Protein AF-A0A529M9H0-F1 (afdb_monomer_lite)

pLDDT: mean 87.17, std 10.62, range [46.75, 96.44]

Structure (mmCIF, N/CA/C/O backbone):
data_AF-A0A529M9H0-F1
#
_entry.id   AF-A0A529M9H0-F1
#
loop_
_atom_site.group_PDB
_atom_site.id
_atom_site.type_symbol
_atom_site.label_atom_id
_atom_site.label_alt_id
_atom_site.label_comp_id
_atom_site.label_asym_id
_atom_site.label_entity_id
_atom_site.label_seq_id
_atom_site.pdbx_PDB_ins_code
_atom_site.Cartn_x
_atom_site.Cartn_y
_atom_site.Cartn_z
_atom_site.occupancy
_atom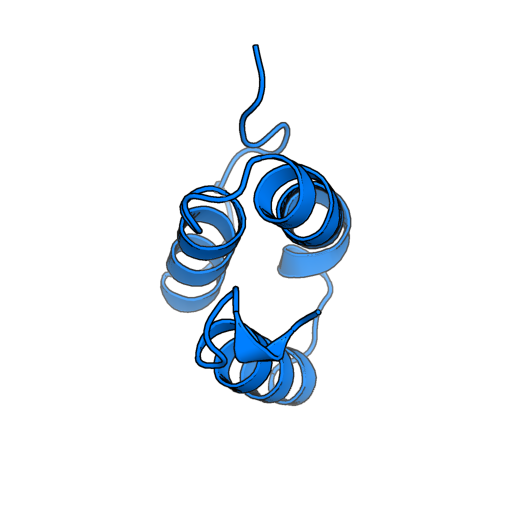_site.B_iso_or_equiv
_atom_site.auth_seq_id
_atom_site.auth_comp_id
_atom_site.auth_asym_id
_atom_site.auth_atom_id
_atom_site.pdbx_PDB_model_num
ATOM 1 N N . MET A 1 1 ? 8.550 16.412 -1.371 1.00 46.75 1 MET A N 1
ATOM 2 C CA . MET A 1 1 ? 8.546 15.316 -0.383 1.00 46.75 1 MET A CA 1
ATOM 3 C C . MET A 1 1 ? 7.650 14.235 -0.937 1.00 46.75 1 MET A C 1
ATOM 5 O O . MET A 1 1 ? 6.456 14.468 -1.036 1.00 46.75 1 MET A O 1
ATOM 9 N N . THR A 1 2 ? 8.220 13.133 -1.404 1.00 55.09 2 THR A N 1
ATOM 10 C CA . THR A 1 2 ? 7.459 11.935 -1.783 1.00 55.09 2 THR A CA 1
ATOM 11 C C . THR A 1 2 ? 7.486 10.979 -0.602 1.00 55.09 2 THR A C 1
ATOM 13 O O . THR A 1 2 ? 8.546 10.769 -0.017 1.00 55.09 2 THR A O 1
ATOM 16 N N . GLY A 1 3 ? 6.316 10.484 -0.225 1.00 69.75 3 GLY A N 1
ATOM 17 C CA . GLY A 1 3 ? 6.080 9.640 0.935 1.00 69.75 3 GLY A CA 1
ATOM 18 C C . GLY A 1 3 ? 4.587 9.616 1.245 1.00 69.75 3 GLY A C 1
ATOM 19 O O . GLY A 1 3 ? 3.844 10.472 0.762 1.00 69.75 3 GLY A O 1
ATOM 20 N N . THR A 1 4 ? 4.180 8.634 2.042 1.00 75.69 4 THR A N 1
ATOM 21 C CA . THR A 1 4 ? 2.813 8.450 2.536 1.00 75.69 4 THR A CA 1
ATOM 22 C C . THR A 1 4 ? 2.170 9.773 2.963 1.00 75.69 4 THR A C 1
ATOM 24 O O . THR A 1 4 ? 2.667 10.459 3.858 1.00 75.69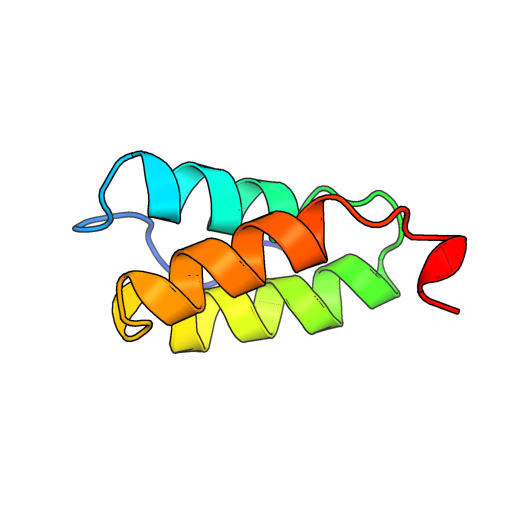 4 THR A O 1
ATOM 27 N N . GLN A 1 5 ? 1.044 10.115 2.341 1.00 78.25 5 GLN A N 1
ATOM 28 C CA . GLN A 1 5 ? 0.216 11.272 2.691 1.00 78.25 5 GLN A CA 1
ATOM 29 C C . GLN A 1 5 ? -0.796 10.944 3.800 1.00 78.25 5 GLN A C 1
ATOM 31 O O . GLN A 1 5 ? -1.373 11.852 4.401 1.00 78.25 5 GLN A O 1
ATOM 36 N N . ARG A 1 6 ? -1.006 9.655 4.102 1.00 84.50 6 ARG A N 1
ATOM 37 C CA . ARG A 1 6 ? -1.974 9.178 5.097 1.00 84.50 6 ARG A CA 1
ATOM 38 C C . ARG A 1 6 ? -1.328 8.739 6.414 1.00 84.50 6 ARG A C 1
ATOM 40 O O . ARG A 1 6 ? -0.403 7.940 6.441 1.00 84.50 6 ARG A O 1
ATOM 47 N N . SER A 1 7 ? -1.894 9.150 7.550 1.00 76.88 7 SER A N 1
ATOM 48 C CA . SER A 1 7 ? -1.499 8.572 8.844 1.00 76.88 7 SER A CA 1
ATOM 49 C C . SER A 1 7 ? -1.829 7.075 8.908 1.00 76.88 7 SER A C 1
ATOM 51 O O . SER A 1 7 ? -2.928 6.649 8.557 1.00 76.88 7 SER A O 1
ATOM 53 N N . SER A 1 8 ? -0.892 6.278 9.420 1.00 78.19 8 SER A N 1
ATOM 54 C CA . SER A 1 8 ? -1.077 4.837 9.652 1.00 78.19 8 SER A CA 1
ATOM 55 C C . SER A 1 8 ? -1.979 4.507 10.857 1.00 78.19 8 SER A C 1
ATOM 57 O O . SER A 1 8 ? -2.147 3.344 11.227 1.00 78.19 8 SE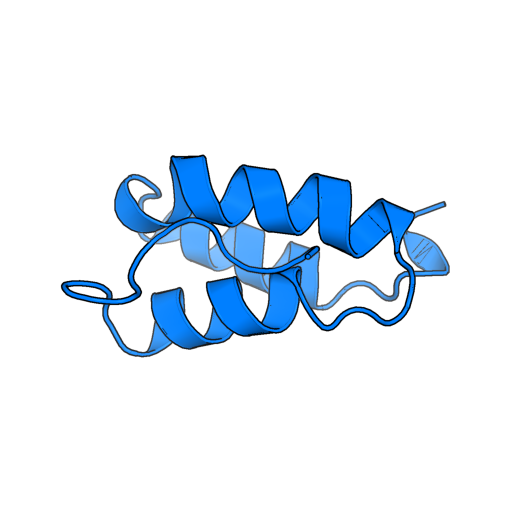R A O 1
ATOM 59 N N . GLU A 1 9 ? -2.540 5.531 11.494 1.00 80.06 9 GLU A N 1
ATOM 60 C CA . GLU A 1 9 ? -3.408 5.436 12.660 1.00 80.06 9 GLU A CA 1
ATOM 61 C C . GLU A 1 9 ? -4.720 4.702 12.331 1.00 80.06 9 GLU A C 1
ATOM 63 O O . GLU A 1 9 ? -5.345 4.932 11.297 1.00 80.06 9 GLU A O 1
ATOM 68 N N . GLY A 1 10 ? -5.112 3.757 13.191 1.00 82.81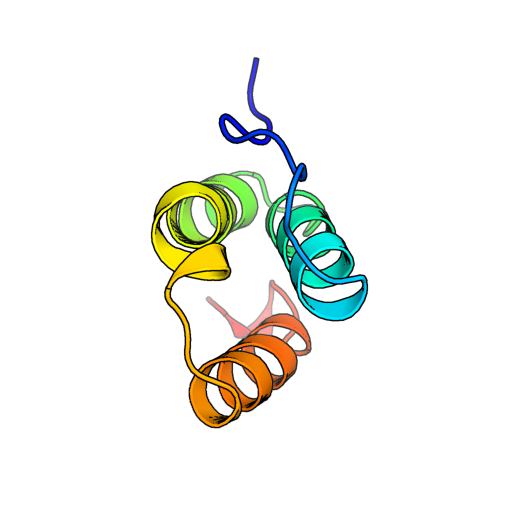 10 GLY A N 1
ATOM 69 C CA . GLY A 1 10 ? -6.276 2.889 12.972 1.00 82.81 10 GLY A CA 1
ATOM 70 C C . GLY A 1 10 ? -6.049 1.718 12.006 1.00 82.81 10 GLY A C 1
ATOM 71 O O . GLY A 1 10 ? -6.899 0.833 11.930 1.00 82.81 10 GLY A O 1
ATOM 72 N N . LEU A 1 11 ? -4.905 1.652 11.314 1.00 88.75 11 LEU A N 1
ATOM 73 C CA . LEU A 1 11 ? -4.541 0.488 10.508 1.00 88.75 11 LEU A CA 1
ATOM 74 C C . LEU A 1 11 ? -3.973 -0.627 11.392 1.00 88.75 11 LEU A C 1
ATOM 76 O O . LEU A 1 11 ? -3.083 -0.419 12.228 1.00 88.75 11 LEU A O 1
ATOM 80 N N . ASP A 1 12 ? -4.431 -1.851 11.156 1.00 92.25 12 ASP A N 1
ATOM 81 C CA . ASP A 1 12 ? -3.814 -3.027 11.751 1.00 92.25 12 ASP A CA 1
ATOM 82 C C . ASP A 1 12 ? -2.371 -3.215 11.242 1.00 92.25 12 ASP A C 1
ATOM 84 O O . ASP A 1 12 ? -1.903 -2.578 10.292 1.00 92.25 12 ASP A O 1
ATOM 88 N N . VAL A 1 13 ? -1.623 -4.092 11.910 1.00 92.81 13 VAL A N 1
ATOM 89 C CA . VAL A 1 13 ? -0.196 -4.312 11.628 1.00 92.81 13 VAL A CA 1
ATOM 90 C C . VAL A 1 13 ? 0.052 -4.721 10.172 1.00 92.81 13 VAL A C 1
ATOM 92 O O . VAL A 1 13 ? 1.071 -4.325 9.605 1.00 92.81 13 VAL A O 1
ATOM 95 N N . ARG A 1 14 ? -0.856 -5.486 9.559 1.00 93.06 14 ARG A N 1
ATOM 96 C CA . ARG A 1 14 ? -0.717 -5.969 8.183 1.00 93.06 14 ARG A CA 1
ATOM 97 C C . ARG A 1 14 ? -0.825 -4.805 7.207 1.00 93.06 14 ARG A C 1
ATOM 99 O O . ARG A 1 14 ? 0.116 -4.549 6.463 1.00 93.06 14 ARG A O 1
ATOM 106 N N . ARG A 1 15 ? -1.895 -4.012 7.308 1.00 94.31 15 ARG A N 1
ATOM 107 C CA . ARG A 1 15 ? -2.104 -2.816 6.473 1.00 94.31 15 ARG A CA 1
ATOM 108 C C . ARG A 1 15 ? -0.965 -1.804 6.590 1.00 94.31 15 ARG A C 1
ATOM 110 O O . ARG A 1 15 ? -0.518 -1.272 5.578 1.00 94.31 15 ARG A O 1
ATOM 117 N N . ARG A 1 16 ? -0.426 -1.591 7.796 1.00 93.00 16 ARG A N 1
ATOM 118 C CA . ARG A 1 16 ? 0.734 -0.700 8.003 1.00 93.00 16 ARG A CA 1
ATOM 119 C C . ARG A 1 16 ? 1.993 -1.179 7.289 1.00 93.00 16 ARG A C 1
ATOM 121 O O . ARG A 1 16 ? 2.704 -0.368 6.701 1.00 93.00 16 ARG A O 1
ATOM 128 N N . LYS A 1 17 ? 2.268 -2.486 7.321 1.00 93.19 17 LYS A N 1
ATOM 129 C CA . LYS A 1 17 ? 3.402 -3.071 6.592 1.00 93.19 17 LYS A CA 1
ATOM 130 C C . LYS A 1 17 ? 3.242 -2.912 5.084 1.00 93.19 17 LYS A C 1
ATOM 132 O O . LYS A 1 17 ? 4.227 -2.625 4.413 1.00 93.19 17 LYS A O 1
ATOM 137 N N . LEU A 1 18 ? 2.026 -3.079 4.566 1.00 94.31 18 LEU A N 1
ATOM 138 C CA . LEU A 1 18 ? 1.751 -2.920 3.138 1.00 94.31 18 LEU A CA 1
ATOM 139 C C . LEU A 1 18 ? 1.928 -1.478 2.700 1.00 94.31 18 LEU A C 1
ATOM 141 O O . LEU A 1 18 ? 2.697 -1.241 1.781 1.00 94.31 18 LEU A O 1
ATOM 145 N N . LEU A 1 19 ? 1.341 -0.528 3.430 1.00 93.50 19 LEU A N 1
ATOM 146 C CA . LEU A 1 19 ? 1.528 0.898 3.175 1.00 93.50 19 LEU A CA 1
ATOM 147 C C . LEU A 1 19 ? 3.014 1.276 3.125 1.00 93.50 19 LEU A C 1
ATOM 149 O O . LEU A 1 19 ? 3.446 1.960 2.205 1.00 93.50 19 LEU A O 1
ATOM 153 N N . PHE A 1 20 ? 3.815 0.777 4.070 1.00 91.94 20 PHE A N 1
ATOM 154 C CA . PHE A 1 20 ? 5.261 0.984 4.045 1.00 91.94 20 PHE A CA 1
ATOM 155 C C . PHE A 1 20 ? 5.907 0.371 2.794 1.00 91.94 20 PHE A C 1
ATOM 157 O O . PHE A 1 20 ? 6.631 1.067 2.086 1.00 91.94 20 PHE A O 1
ATOM 164 N N . ARG A 1 21 ? 5.631 -0.903 2.487 1.00 92.25 21 ARG A N 1
ATOM 165 C CA . ARG A 1 21 ? 6.197 -1.594 1.314 1.00 92.25 21 ARG A CA 1
ATOM 166 C C . ARG A 1 21 ? 5.846 -0.901 -0.002 1.00 92.25 21 ARG A C 1
ATOM 168 O O . ARG A 1 21 ? 6.688 -0.881 -0.889 1.00 92.25 21 ARG A O 1
ATOM 175 N N . SER A 1 22 ? 4.660 -0.312 -0.120 1.00 93.31 22 SER A N 1
ATOM 176 C CA . SER A 1 22 ? 4.217 0.402 -1.324 1.00 93.31 22 SER A CA 1
ATOM 177 C C . SER A 1 22 ? 5.020 1.666 -1.633 1.00 93.31 22 SER A C 1
ATOM 179 O O . SER A 1 22 ? 5.017 2.098 -2.777 1.00 93.31 22 SER A O 1
ATOM 181 N N . TRP A 1 23 ? 5.701 2.239 -0.636 1.00 92.25 23 TRP A N 1
ATOM 182 C CA . TRP A 1 23 ? 6.549 3.432 -0.767 1.00 92.25 23 TRP A CA 1
ATOM 183 C C . TRP A 1 23 ? 8.060 3.128 -0.725 1.00 92.25 23 TRP A C 1
ATOM 185 O O . TRP A 1 23 ? 8.863 4.059 -0.724 1.00 92.25 23 TRP A O 1
ATOM 195 N N . HIS A 1 24 ? 8.453 1.852 -0.615 1.00 90.81 24 HIS A N 1
ATOM 196 C CA . HIS A 1 24 ? 9.850 1.416 -0.461 1.00 90.81 24 HIS A CA 1
ATOM 197 C C . HIS A 1 24 ? 10.225 0.343 -1.486 1.00 90.81 24 HIS A C 1
ATOM 199 O O . HIS A 1 24 ? 10.826 -0.678 -1.143 1.00 90.81 24 HIS A O 1
ATOM 205 N N . ARG A 1 25 ? 9.842 0.554 -2.744 1.00 87.19 25 ARG A N 1
ATOM 206 C CA . ARG A 1 25 ? 10.070 -0.400 -3.831 1.00 87.19 25 ARG A CA 1
ATOM 207 C C . ARG A 1 25 ? 11.367 -0.152 -4.596 1.00 87.19 25 ARG A C 1
ATOM 209 O O . ARG A 1 25 ? 11.942 -1.078 -5.155 1.00 87.19 25 ARG A O 1
ATOM 216 N N . GLY A 1 26 ? 11.920 1.055 -4.489 1.00 84.38 26 GLY A N 1
ATOM 217 C CA . GLY A 1 26 ? 13.240 1.398 -5.026 1.00 84.38 26 GLY A CA 1
ATOM 218 C C . GLY A 1 26 ? 13.184 2.013 -6.423 1.00 84.38 26 GLY A C 1
ATOM 219 O O . GLY A 1 26 ? 14.126 2.709 -6.805 1.00 84.38 26 GLY A O 1
ATOM 220 N N . MET A 1 27 ? 12.068 1.849 -7.142 1.00 88.50 27 MET A N 1
ATOM 221 C CA . MET A 1 27 ? 11.727 2.640 -8.322 1.00 88.50 27 MET A CA 1
ATOM 222 C C . MET A 1 27 ? 10.706 3.724 -7.967 1.00 88.50 27 MET A C 1
ATOM 224 O O . MET A 1 27 ? 9.592 3.442 -7.527 1.00 88.50 27 MET A O 1
ATOM 228 N N . ARG A 1 28 ? 11.065 4.986 -8.223 1.00 87.62 28 ARG A N 1
ATOM 229 C CA . ARG A 1 28 ? 10.240 6.142 -7.849 1.00 87.62 28 ARG A CA 1
ATOM 230 C C . ARG A 1 28 ? 8.878 6.148 -8.545 1.00 87.62 28 ARG A C 1
ATOM 232 O O . ARG A 1 28 ? 7.900 6.572 -7.934 1.00 87.62 28 ARG A O 1
ATOM 239 N N . GLU A 1 29 ? 8.802 5.722 -9.804 1.00 89.62 29 GLU A N 1
ATOM 240 C CA . GLU A 1 29 ? 7.533 5.595 -10.526 1.00 89.62 29 GLU A CA 1
ATOM 241 C C . GLU A 1 29 ? 6.603 4.581 -9.849 1.00 89.62 29 GLU A C 1
ATOM 243 O O . GLU A 1 29 ? 5.431 4.883 -9.621 1.00 89.62 29 GLU A O 1
ATOM 248 N N . MET A 1 30 ? 7.137 3.419 -9.460 1.00 89.44 30 MET A N 1
ATOM 249 C CA . MET A 1 30 ? 6.378 2.377 -8.764 1.00 89.44 30 MET A CA 1
ATOM 250 C C . MET A 1 30 ? 5.920 2.838 -7.382 1.00 89.44 30 MET A C 1
ATOM 252 O O . MET A 1 30 ? 4.755 2.641 -7.036 1.00 89.44 30 MET A O 1
ATOM 256 N N . ASP A 1 31 ? 6.796 3.514 -6.635 1.00 90.31 31 ASP A N 1
ATOM 257 C CA . ASP A 1 31 ? 6.454 4.102 -5.337 1.00 90.31 31 ASP A CA 1
ATOM 258 C C . ASP A 1 31 ? 5.322 5.130 -5.468 1.00 90.31 31 ASP A C 1
ATOM 260 O O . ASP A 1 31 ? 4.421 5.178 -4.637 1.00 90.31 31 ASP A O 1
ATOM 264 N N . LEU A 1 32 ? 5.320 5.946 -6.527 1.00 91.31 32 LEU A N 1
ATOM 265 C CA . LEU A 1 32 ? 4.247 6.911 -6.768 1.00 91.31 32 LEU A CA 1
ATOM 266 C C . LEU A 1 32 ? 2.920 6.224 -7.102 1.00 91.31 32 LEU A C 1
ATOM 268 O O . LEU A 1 32 ? 1.892 6.605 -6.545 1.00 91.31 32 LEU A O 1
ATOM 272 N N . ILE A 1 33 ? 2.928 5.225 -7.985 1.00 90.88 33 ILE A N 1
ATOM 273 C CA . ILE A 1 33 ? 1.709 4.521 -8.407 1.00 90.88 33 ILE A CA 1
ATOM 274 C C . ILE A 1 33 ? 1.117 3.733 -7.233 1.00 90.88 33 ILE A C 1
ATOM 276 O O . ILE A 1 33 ? -0.039 3.936 -6.856 1.00 90.88 33 ILE A O 1
ATOM 280 N N . LEU A 1 34 ? 1.912 2.847 -6.632 1.00 92.62 34 LEU A N 1
ATOM 281 C CA . LEU A 1 34 ? 1.445 1.946 -5.582 1.00 92.62 34 LEU A CA 1
ATOM 282 C C . LEU A 1 34 ? 1.284 2.660 -4.244 1.00 92.62 34 LEU A C 1
ATOM 284 O O . LEU A 1 34 ? 0.356 2.345 -3.499 1.00 92.62 34 LEU A O 1
ATOM 288 N N . GLY A 1 35 ? 2.148 3.625 -3.943 1.00 92.75 35 GLY A N 1
ATOM 289 C CA . GLY A 1 35 ? 2.070 4.425 -2.730 1.00 92.75 35 GLY A CA 1
ATOM 290 C C . GLY A 1 35 ? 0.830 5.314 -2.685 1.00 92.75 35 GLY A C 1
ATOM 291 O O . GLY A 1 35 ? 0.143 5.330 -1.664 1.00 92.75 35 GLY A O 1
ATOM 292 N N . CYS A 1 36 ? 0.476 5.985 -3.791 1.00 93.12 36 CYS A N 1
ATOM 293 C CA . CYS A 1 36 ? -0.757 6.781 -3.849 1.00 93.12 36 CYS A CA 1
ATOM 294 C C . CYS A 1 36 ? -2.009 5.900 -3.740 1.00 93.12 36 CYS A C 1
ATOM 296 O O . CYS A 1 36 ? -2.958 6.269 -3.048 1.00 93.12 36 CYS A O 1
ATOM 298 N N . PHE A 1 37 ? -2.005 4.724 -4.378 1.00 93.69 37 PHE A N 1
ATOM 299 C CA . PHE A 1 37 ? -3.091 3.753 -4.230 1.00 93.69 37 PHE A CA 1
ATOM 300 C C . PHE A 1 37 ? -3.235 3.285 -2.777 1.00 93.69 37 PHE A C 1
ATOM 302 O O . PHE A 1 37 ? -4.336 3.297 -2.231 1.00 93.69 37 PHE A O 1
ATOM 309 N N . ALA A 1 38 ? -2.126 2.923 -2.123 1.00 94.38 38 ALA A N 1
ATOM 310 C CA . ALA A 1 38 ? -2.144 2.498 -0.729 1.00 94.38 38 ALA A CA 1
ATOM 311 C C . ALA A 1 38 ? -2.657 3.610 0.198 1.00 94.38 38 ALA A C 1
ATOM 313 O O . ALA A 1 38 ? -3.473 3.339 1.074 1.00 94.38 38 ALA A O 1
ATOM 314 N N . ASP A 1 39 ? -2.237 4.861 -0.001 1.00 93.25 39 ASP A N 1
ATOM 315 C CA . ASP A 1 39 ? -2.726 5.990 0.798 1.00 93.25 39 ASP A CA 1
ATOM 316 C C . ASP A 1 39 ? -4.255 6.141 0.715 1.00 93.25 39 ASP A C 1
ATOM 318 O O . ASP A 1 39 ? -4.918 6.352 1.738 1.00 93.25 39 ASP A O 1
ATOM 322 N N . ALA A 1 40 ? -4.823 6.004 -0.485 1.00 92.94 40 ALA A N 1
ATOM 323 C CA . ALA A 1 40 ? -6.259 6.136 -0.705 1.00 92.94 40 ALA A CA 1
ATOM 324 C C . ALA A 1 40 ? -7.042 4.926 -0.166 1.00 92.94 40 ALA A C 1
ATOM 326 O O . ALA A 1 40 ? -7.955 5.087 0.649 1.00 92.94 40 ALA A O 1
ATOM 327 N N . GLU A 1 41 ? -6.641 3.715 -0.553 1.00 94.31 41 GLU A N 1
ATOM 328 C CA . GLU A 1 41 ? -7.514 2.541 -0.482 1.00 94.31 41 GLU A CA 1
ATOM 329 C C . GLU A 1 41 ? -7.180 1.565 0.656 1.00 94.31 41 GLU A C 1
ATOM 331 O O . GLU A 1 41 ? -8.061 0.820 1.078 1.00 94.31 41 GLU A O 1
ATOM 336 N N . ILE A 1 42 ? -5.966 1.568 1.237 1.00 93.50 42 ILE A N 1
ATOM 337 C CA . ILE A 1 42 ? -5.514 0.495 2.161 1.00 93.50 42 ILE A CA 1
ATOM 338 C C . ILE A 1 42 ? -6.444 0.275 3.366 1.00 93.50 42 ILE A C 1
ATOM 340 O O . ILE A 1 42 ? -6.559 -0.839 3.878 1.00 93.50 42 ILE A O 1
ATOM 344 N N . GLY A 1 43 ? -7.114 1.334 3.831 1.00 92.38 43 GLY A N 1
ATOM 345 C CA . GLY A 1 43 ? -8.074 1.268 4.934 1.00 92.38 43 GLY A CA 1
ATOM 346 C C . GLY A 1 43 ? -9.457 0.737 4.541 1.00 92.38 43 GLY A C 1
ATOM 347 O O . GLY A 1 43 ? -10.187 0.289 5.419 1.00 92.38 43 GLY A O 1
ATOM 348 N N . ALA A 1 44 ? -9.809 0.792 3.255 1.00 92.81 44 ALA A N 1
ATOM 349 C CA . ALA A 1 44 ? -11.086 0.338 2.709 1.00 92.81 44 ALA A CA 1
ATOM 350 C C . ALA A 1 44 ? -11.020 -1.087 2.138 1.00 92.81 44 ALA A C 1
ATOM 352 O O . ALA A 1 44 ? -12.053 -1.752 2.083 1.00 92.81 44 ALA A O 1
ATOM 353 N N . LEU A 1 45 ? -9.825 -1.572 1.773 1.00 94.31 45 LEU A N 1
ATOM 354 C CA . LEU A 1 45 ? -9.645 -2.929 1.253 1.00 94.31 45 LEU A CA 1
ATOM 355 C C . LEU A 1 45 ? -10.167 -3.986 2.234 1.00 94.31 45 LEU A C 1
ATOM 357 O O . LEU A 1 45 ? -9.855 -3.974 3.432 1.00 94.31 45 LEU A O 1
ATOM 361 N N . THR A 1 46 ? -10.921 -4.935 1.699 1.00 95.38 46 THR A N 1
ATOM 362 C CA . THR A 1 46 ? -11.383 -6.145 2.382 1.00 95.38 46 THR A CA 1
ATOM 363 C C . THR A 1 46 ? -10.223 -7.101 2.679 1.00 95.38 46 THR A C 1
ATOM 365 O O . THR A 1 46 ? -9.097 -6.907 2.226 1.00 95.38 46 THR A O 1
ATOM 368 N N . GLY A 1 47 ? -10.472 -8.150 3.471 1.00 93.94 47 GLY A N 1
ATOM 369 C CA . GLY A 1 47 ? -9.445 -9.155 3.780 1.00 93.94 47 GLY A CA 1
ATOM 370 C C . GLY A 1 47 ? -8.864 -9.816 2.525 1.00 93.94 47 GLY A C 1
ATOM 371 O O . GLY A 1 47 ? -7.647 -9.877 2.380 1.00 93.94 47 GLY A O 1
ATOM 372 N N . ASP A 1 48 ? -9.729 -10.213 1.593 1.00 96.44 48 ASP A N 1
ATOM 373 C CA . ASP A 1 48 ? -9.321 -10.872 0.348 1.00 96.44 48 ASP A CA 1
ATOM 374 C C . ASP A 1 48 ? -8.544 -9.922 -0.576 1.00 96.44 48 ASP A C 1
ATOM 376 O O . ASP A 1 48 ? -7.566 -10.318 -1.210 1.00 96.44 48 ASP A O 1
ATOM 380 N N . GLU A 1 49 ? -8.931 -8.646 -0.635 1.00 95.81 49 GLU A N 1
ATOM 381 C CA . GLU A 1 49 ? -8.199 -7.633 -1.405 1.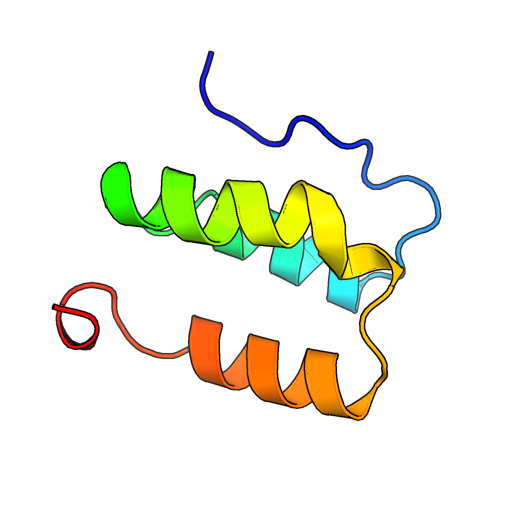00 95.81 49 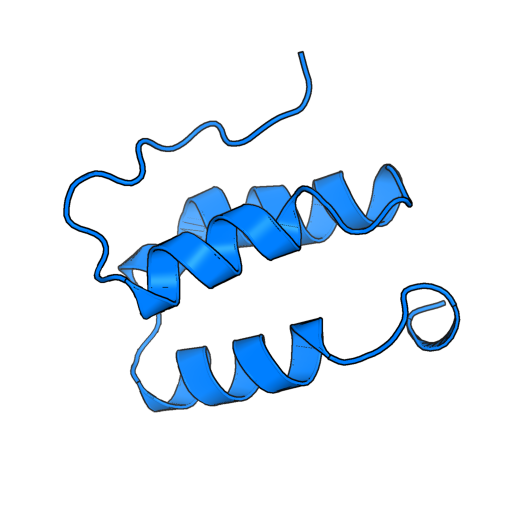GLU A CA 1
ATOM 382 C C . GLU A 1 49 ? -6.833 -7.329 -0.786 1.00 95.81 49 GLU A C 1
ATOM 384 O O . GLU A 1 49 ? -5.862 -7.121 -1.510 1.00 95.81 49 GLU A O 1
ATOM 389 N N . ILE A 1 50 ? -6.721 -7.360 0.545 1.00 96.06 50 ILE A N 1
ATOM 390 C CA . ILE A 1 50 ? -5.431 -7.268 1.235 1.00 96.06 50 ILE A CA 1
ATOM 391 C C . ILE A 1 50 ? -4.534 -8.462 0.881 1.00 96.06 50 ILE A C 1
ATOM 393 O O . ILE A 1 50 ? -3.345 -8.262 0.634 1.00 96.06 50 ILE A O 1
ATOM 397 N N . ASP A 1 51 ? -5.081 -9.677 0.800 1.00 95.75 51 ASP A N 1
ATOM 398 C CA . ASP A 1 51 ? -4.327 -10.864 0.373 1.00 95.75 51 ASP A CA 1
ATOM 399 C C . ASP A 1 51 ? -3.825 -10.727 -1.074 1.00 95.75 51 ASP A C 1
ATOM 401 O O . ASP A 1 51 ? -2.687 -11.083 -1.388 1.00 95.75 51 ASP A O 1
ATOM 405 N N . GLN A 1 52 ? -4.662 -10.199 -1.971 1.00 95.19 52 GLN A N 1
ATOM 406 C CA . GLN A 1 52 ? -4.272 -9.927 -3.356 1.00 95.19 52 GLN A CA 1
ATOM 407 C C . GLN A 1 52 ? -3.196 -8.842 -3.432 1.00 95.19 52 GLN A C 1
ATOM 409 O O . GLN A 1 52 ? -2.218 -8.995 -4.165 1.00 95.19 52 GLN A O 1
ATOM 414 N N . TYR A 1 53 ? -3.347 -7.775 -2.648 1.00 95.31 53 TYR A N 1
ATOM 415 C CA . TYR A 1 53 ? -2.389 -6.680 -2.595 1.00 95.31 53 TYR A CA 1
ATOM 416 C C . TYR A 1 53 ? -1.030 -7.127 -2.045 1.00 95.31 53 TYR A C 1
ATOM 418 O O . TYR A 1 53 ? 0.012 -6.697 -2.533 1.00 95.31 53 TYR A O 1
ATOM 426 N N . GLU A 1 54 ? -1.013 -8.047 -1.081 1.00 94.12 54 GLU A N 1
ATOM 427 C CA . GLU A 1 54 ? 0.221 -8.674 -0.606 1.00 94.12 54 GLU A CA 1
ATOM 428 C C . GLU A 1 54 ? 0.978 -9.397 -1.713 1.00 94.12 54 GLU A C 1
ATOM 430 O O . GLU A 1 54 ? 2.164 -9.128 -1.904 1.00 94.12 54 GLU A O 1
ATOM 435 N N . ARG A 1 55 ? 0.287 -10.253 -2.475 1.00 93.38 55 ARG A N 1
ATOM 436 C CA . ARG A 1 55 ? 0.888 -10.977 -3.607 1.00 93.38 55 ARG A CA 1
ATOM 437 C C . ARG A 1 55 ? 1.377 -10.018 -4.683 1.00 93.38 55 ARG A C 1
ATOM 439 O O . ARG A 1 55 ? 2.456 -10.207 -5.230 1.00 93.38 55 ARG A O 1
ATOM 446 N N . LEU A 1 56 ? 0.610 -8.963 -4.953 1.00 91.56 56 LEU A N 1
ATOM 447 C CA . LEU A 1 56 ? 1.006 -7.906 -5.878 1.00 91.56 56 LEU A CA 1
ATOM 448 C C . LEU A 1 56 ? 2.328 -7.258 -5.436 1.00 91.56 56 LEU A C 1
ATOM 450 O O . LEU A 1 56 ? 3.228 -7.070 -6.247 1.00 91.56 56 LEU A O 1
ATOM 454 N N . LEU A 1 57 ? 2.482 -6.971 -4.141 1.00 91.00 57 LEU A N 1
ATOM 455 C CA . LEU A 1 57 ? 3.706 -6.391 -3.588 1.00 91.00 57 LEU A CA 1
ATOM 456 C C . LEU A 1 57 ? 4.879 -7.385 -3.470 1.00 91.00 57 LEU A C 1
ATOM 458 O O . LEU A 1 57 ? 5.986 -6.966 -3.118 1.00 91.00 57 LEU A O 1
ATOM 462 N N . GLU A 1 58 ? 4.685 -8.677 -3.716 1.00 89.38 58 GLU A N 1
ATOM 463 C CA . GLU A 1 58 ? 5.768 -9.670 -3.781 1.00 89.38 58 GLU A CA 1
ATOM 464 C C . GLU A 1 58 ? 6.434 -9.738 -5.158 1.00 89.38 58 GLU A C 1
ATOM 466 O O . GLU A 1 58 ? 7.586 -10.157 -5.249 1.00 89.38 58 GLU A O 1
ATOM 471 N N . ILE A 1 59 ? 5.752 -9.276 -6.208 1.00 86.75 59 ILE A N 1
ATOM 472 C CA . ILE A 1 59 ? 6.308 -9.185 -7.562 1.00 86.75 59 ILE A CA 1
ATOM 473 C C . ILE A 1 59 ? 7.422 -8.133 -7.569 1.00 86.75 59 ILE A C 1
ATOM 475 O O . ILE A 1 59 ? 7.279 -7.073 -6.952 1.00 86.75 59 ILE A O 1
ATOM 479 N N . SER A 1 60 ? 8.550 -8.429 -8.223 1.00 77.00 60 SER A N 1
ATOM 480 C CA . SER A 1 60 ? 9.671 -7.491 -8.314 1.00 77.00 60 SER A CA 1
ATOM 481 C C . SER A 1 60 ? 9.329 -6.320 -9.238 1.00 77.00 60 SER A C 1
ATOM 483 O O . SER A 1 60 ? 8.570 -6.473 -10.190 1.00 77.00 60 SER A O 1
ATOM 485 N N . ASP A 1 61 ? 9.908 -5.144 -8.994 1.00 73.69 61 ASP A N 1
ATOM 486 C CA . ASP A 1 61 ? 9.655 -3.960 -9.835 1.00 73.69 61 ASP A CA 1
ATOM 487 C C . ASP A 1 61 ? 10.072 -4.181 -11.295 1.00 73.69 61 ASP A C 1
ATOM 489 O O . ASP A 1 61 ? 9.513 -3.574 -12.201 1.00 73.69 61 ASP A O 1
ATOM 493 N N . THR A 1 62 ? 11.045 -5.063 -11.527 1.00 70.81 62 THR A N 1
ATOM 494 C CA . THR A 1 62 ? 11.511 -5.430 -12.869 1.00 70.81 62 THR A CA 1
ATOM 495 C C . THR A 1 62 ? 10.501 -6.297 -13.616 1.00 70.81 62 THR A C 1
ATOM 497 O O . THR A 1 62 ? 10.407 -6.175 -14.828 1.00 70.81 62 THR A O 1
ATOM 500 N N . ASP A 1 63 ? 9.724 -7.120 -12.909 1.00 70.44 63 ASP A N 1
ATOM 501 C CA . ASP A 1 63 ? 8.676 -7.959 -13.506 1.00 70.44 63 ASP A CA 1
ATOM 502 C C . ASP A 1 63 ? 7.344 -7.202 -13.695 1.00 70.44 63 ASP A C 1
ATOM 504 O O . ASP A 1 63 ? 6.398 -7.737 -14.272 1.00 70.44 63 ASP A O 1
ATOM 508 N N . PHE A 1 64 ? 7.249 -5.973 -13.174 1.00 63.28 64 PHE A N 1
ATOM 509 C CA . PHE A 1 64 ? 6.079 -5.099 -13.296 1.00 63.28 64 PHE A CA 1
ATOM 510 C C . PHE A 1 64 ? 6.042 -4.276 -14.593 1.00 63.28 64 PHE A C 1
ATOM 512 O O . PHE A 1 64 ? 4.974 -3.764 -14.942 1.00 63.28 64 PHE A O 1
ATOM 519 N N . LEU A 1 65 ? 7.191 -4.115 -15.259 1.00 58.06 65 LEU A N 1
ATOM 520 C CA . LEU A 1 65 ? 7.372 -3.382 -16.520 1.00 58.06 65 LEU A CA 1
ATOM 521 C C . LEU A 1 65 ? 7.360 -4.334 -17.718 1.00 58.06 65 LEU A C 1
ATOM 523 O O . LEU A 1 65 ? 6.749 -3.952 -18.742 1.00 58.06 65 LEU A O 1
#

Sequence (65 aa):
MTGTQRSSEGLDVRRRKLLFRSWHRGMREMDLILGCFADAEIGALTGDEIDQYERLLEISDTDFL

Radius of gyration: 11.16 Å; chains: 1; bounding box: 25×26×30 Å

Secondary structure (DSSP, 8-state):
--S--S--TT--HHHHHHHHHHT-SS-HHHHHHHHHHHHHHTTT--HHHHHHHHHHTTS-TTTT-

Foldseek 3Di:
DQAQPADCPPPDPLLVVLLVLQLPQPDNVSNVVSNVVSNPPSVPDDPVSSVVSVVVSVDHPVNVD